Protein AF-F7XUE3-F1 (afdb_monomer_lite)

Structure (mmCIF, N/CA/C/O backbone):
data_AF-F7XUE3-F1
#
_entry.id   AF-F7XUE3-F1
#
loop_
_atom_site.group_PDB
_atom_site.id
_atom_site.type_symbol
_atom_site.label_atom_id
_atom_site.label_alt_id
_atom_site.label_comp_id
_atom_site.label_asym_id
_atom_site.label_entity_id
_atom_site.label_seq_id
_atom_site.pdbx_PDB_ins_code
_atom_site.Cartn_x
_atom_site.Cartn_y
_atom_site.Cartn_z
_atom_site.occupancy
_atom_site.B_iso_or_equiv
_atom_site.auth_seq_id
_atom_site.auth_comp_id
_atom_site.auth_asym_id
_atom_site.auth_atom_id
_atom_site.pdbx_PDB_model_num
ATOM 1 N N . MET A 1 1 ? -11.866 4.270 -16.676 1.00 52.72 1 MET A N 1
ATOM 2 C CA . MET A 1 1 ? -11.414 3.921 -15.309 1.00 52.72 1 MET A CA 1
ATOM 3 C C . MET A 1 1 ? -10.045 3.236 -15.270 1.00 52.72 1 MET A C 1
ATOM 5 O O . MET A 1 1 ? -9.480 3.160 -14.190 1.00 52.72 1 MET A O 1
ATOM 9 N N . ALA A 1 2 ? -9.485 2.759 -16.391 1.00 64.62 2 ALA A N 1
ATOM 10 C CA . ALA A 1 2 ? -8.135 2.188 -16.396 1.00 64.62 2 ALA A CA 1
ATOM 11 C C . ALA A 1 2 ? -7.070 3.231 -15.998 1.00 64.62 2 ALA A C 1
ATOM 13 O O . ALA A 1 2 ? -7.182 4.392 -16.391 1.00 64.62 2 ALA A O 1
ATOM 14 N N . GLY A 1 3 ? -6.073 2.814 -15.213 1.00 70.25 3 GLY A N 1
ATOM 15 C CA . GLY A 1 3 ? -4.891 3.608 -14.851 1.00 70.25 3 GLY A CA 1
ATOM 16 C C . GLY A 1 3 ? -5.043 4.583 -13.678 1.00 70.25 3 GLY A C 1
ATOM 17 O O . GLY A 1 3 ? -4.057 5.144 -13.217 1.00 70.25 3 GLY A O 1
ATOM 18 N N . LEU A 1 4 ? -6.258 4.791 -13.162 1.00 79.44 4 LEU A N 1
ATOM 19 C CA . LEU A 1 4 ? -6.541 5.825 -12.150 1.00 79.44 4 LEU A CA 1
ATOM 20 C C . LEU A 1 4 ? -5.865 5.573 -10.793 1.00 79.44 4 LEU A C 1
ATOM 22 O O . LEU A 1 4 ? -5.610 6.509 -10.043 1.00 79.44 4 LEU A O 1
ATOM 26 N N . TYR A 1 5 ? -5.592 4.307 -10.486 1.00 82.75 5 TYR A N 1
ATOM 27 C CA . TYR A 1 5 ? -5.018 3.875 -9.212 1.00 82.75 5 TYR A CA 1
ATOM 28 C C . TYR A 1 5 ? -3.644 3.218 -9.377 1.00 82.75 5 TYR A C 1
ATOM 30 O O . TYR A 1 5 ? -3.135 2.609 -8.432 1.00 82.75 5 TYR A O 1
ATOM 38 N N . ASP A 1 6 ? -3.042 3.330 -10.562 1.00 82.12 6 ASP A N 1
ATOM 39 C CA . ASP A 1 6 ? -1.725 2.762 -10.826 1.00 82.12 6 ASP A CA 1
ATOM 40 C C . ASP A 1 6 ? -0.689 3.489 -9.970 1.00 82.12 6 ASP A C 1
ATOM 42 O O . ASP A 1 6 ? -0.509 4.702 -10.075 1.00 82.12 6 ASP A O 1
ATOM 46 N N . ASN A 1 7 ? -0.012 2.740 -9.097 1.00 83.62 7 ASN A N 1
ATOM 47 C CA . ASN A 1 7 ? 0.922 3.281 -8.110 1.00 83.62 7 ASN A CA 1
ATOM 48 C C . ASN A 1 7 ? 0.286 4.333 -7.183 1.00 83.62 7 ASN A C 1
ATOM 50 O O . ASN A 1 7 ? 0.958 5.262 -6.732 1.00 83.62 7 ASN A O 1
ATOM 54 N N . ALA A 1 8 ? -1.004 4.198 -6.871 1.00 89.19 8 ALA A N 1
ATOM 55 C CA . ALA A 1 8 ? -1.627 5.038 -5.858 1.00 89.19 8 ALA A CA 1
ATOM 56 C C . ALA A 1 8 ? -0.999 4.768 -4.483 1.00 89.19 8 ALA A C 1
ATOM 58 O O . ALA A 1 8 ? -0.875 3.617 -4.052 1.00 89.19 8 ALA A O 1
ATOM 59 N N . TRP A 1 9 ? -0.615 5.843 -3.794 1.00 90.56 9 TRP A N 1
ATOM 60 C CA . TRP A 1 9 ? -0.087 5.782 -2.436 1.00 90.56 9 TRP A CA 1
ATOM 61 C C . TRP A 1 9 ? -1.185 5.459 -1.434 1.00 90.56 9 TRP A C 1
ATOM 63 O O . TRP A 1 9 ? -2.250 6.075 -1.438 1.00 90.56 9 TRP A O 1
ATOM 73 N N . VAL A 1 10 ? -0.899 4.505 -0.553 1.00 91.38 10 VAL A N 1
ATOM 74 C CA . VAL A 1 10 ? -1.818 4.076 0.498 1.00 91.38 10 VAL A CA 1
ATOM 75 C C . VAL A 1 10 ? -1.105 3.919 1.831 1.00 91.38 10 VAL A C 1
ATOM 77 O O . VAL A 1 10 ? 0.036 3.453 1.917 1.00 91.38 10 VAL A O 1
ATOM 80 N N . GLU A 1 11 ? -1.826 4.267 2.889 1.00 91.56 11 GLU A N 1
ATOM 81 C CA . GLU A 1 11 ? -1.396 4.085 4.265 1.00 91.56 11 GLU A CA 1
ATOM 82 C C . GLU A 1 11 ? -2.470 3.302 5.023 1.00 91.56 11 GLU A C 1
ATOM 84 O O . GLU A 1 11 ? -3.639 3.681 5.055 1.00 91.56 11 GLU A O 1
ATOM 89 N N . ILE A 1 12 ? -2.066 2.182 5.612 1.00 90.00 12 ILE A N 1
ATOM 90 C CA . ILE A 1 12 ? -2.922 1.275 6.370 1.00 90.00 12 ILE A CA 1
ATOM 91 C C . ILE A 1 12 ? -2.621 1.492 7.845 1.00 90.00 12 ILE A C 1
ATOM 93 O O . ILE A 1 12 ? -1.468 1.389 8.282 1.00 90.00 12 ILE A O 1
ATOM 97 N N . PHE A 1 13 ? -3.667 1.771 8.609 1.00 92.88 13 PHE A N 1
ATOM 98 C CA . PHE A 1 13 ? -3.602 2.003 10.040 1.00 92.88 13 PHE A CA 1
ATOM 99 C C . PHE A 1 13 ? -4.800 1.372 10.739 1.00 92.88 13 PHE A C 1
ATOM 101 O O . PHE A 1 13 ? -5.870 1.204 10.156 1.00 92.88 13 PHE A O 1
ATOM 108 N N . LEU A 1 14 ? -4.595 1.032 12.002 1.00 92.75 14 LEU A N 1
ATOM 109 C CA . LEU A 1 14 ? -5.631 0.586 12.916 1.00 92.75 14 LEU A CA 1
ATOM 110 C C . LEU A 1 14 ? -6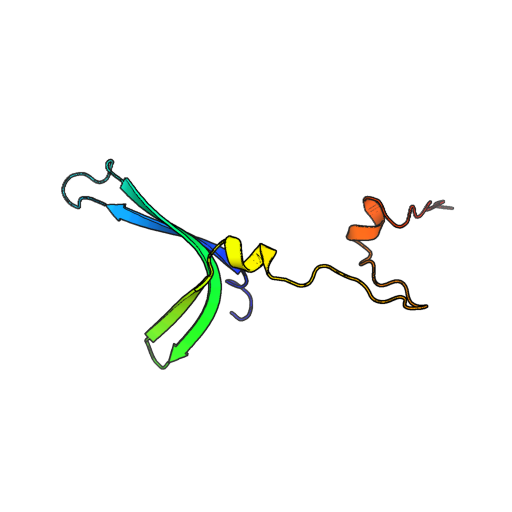.108 1.787 13.729 1.00 92.75 14 LEU A C 1
ATOM 112 O O . LEU A 1 14 ? -5.291 2.599 14.175 1.00 92.75 14 LEU A O 1
ATOM 116 N N . ILE A 1 15 ? -7.421 1.883 13.914 1.00 93.06 15 ILE A N 1
ATOM 117 C CA . ILE A 1 15 ? -8.052 2.889 14.768 1.00 93.06 15 ILE A CA 1
ATOM 118 C C . ILE A 1 15 ? -8.808 2.207 15.898 1.00 93.06 15 ILE A C 1
ATOM 120 O O . ILE A 1 15 ? -9.391 1.139 15.704 1.00 93.06 15 ILE A O 1
ATOM 124 N N . ASP A 1 16 ? -8.823 2.848 17.061 1.00 91.25 16 ASP A N 1
ATOM 125 C CA .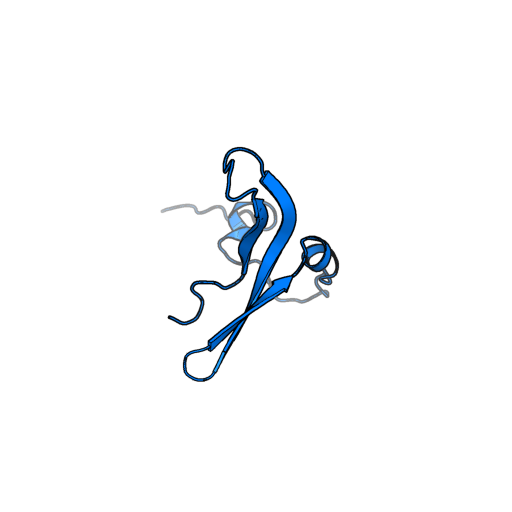 ASP A 1 16 ? -9.811 2.539 18.087 1.00 91.25 16 ASP A CA 1
ATOM 126 C C . ASP A 1 16 ? -11.144 3.185 17.681 1.00 91.25 16 ASP A C 1
ATOM 128 O O . ASP A 1 16 ? -11.228 4.399 17.491 1.00 91.25 16 ASP A O 1
ATOM 132 N N . LEU A 1 17 ? -12.200 2.382 17.530 1.00 88.88 17 LEU A N 1
ATOM 133 C CA . LEU A 1 17 ? -13.524 2.886 17.150 1.00 88.88 17 LEU A CA 1
ATOM 134 C C . LEU A 1 17 ? -14.142 3.788 18.229 1.00 88.88 17 LEU A C 1
ATOM 136 O O . LEU A 1 17 ? -14.986 4.621 17.904 1.00 88.88 17 LEU A O 1
ATOM 140 N N . ASN A 1 18 ? -13.697 3.664 19.482 1.00 91.06 18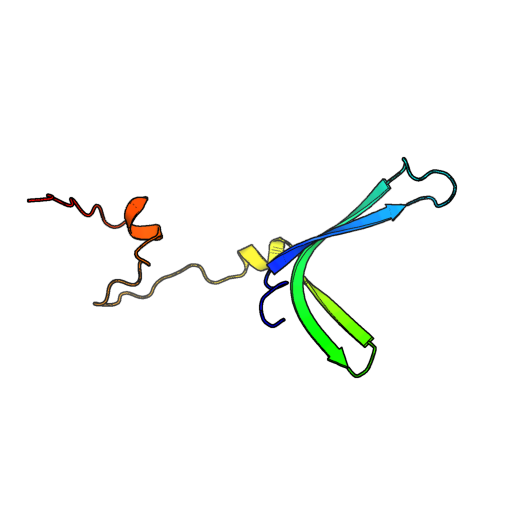 ASN A N 1
ATOM 141 C CA . ASN A 1 18 ? -14.135 4.516 20.586 1.00 91.06 18 ASN A CA 1
ATOM 142 C C . ASN A 1 18 ? -13.320 5.816 20.691 1.00 91.06 18 ASN A C 1
ATOM 144 O O . ASN A 1 18 ? -13.735 6.746 21.381 1.00 91.06 18 ASN A O 1
ATOM 148 N N . ASN A 1 19 ? -12.156 5.887 20.035 1.00 83.44 19 ASN A N 1
ATOM 149 C CA . ASN A 1 19 ? -11.291 7.063 20.024 1.00 83.44 19 ASN A CA 1
ATOM 150 C C . ASN A 1 19 ? -10.483 7.136 18.715 1.00 83.44 19 ASN A C 1
ATOM 152 O O . ASN A 1 19 ? -9.370 6.616 18.609 1.00 83.44 19 ASN A O 1
ATOM 156 N N . GLN A 1 20 ? -11.050 7.827 17.726 1.00 81.75 20 GLN A N 1
ATOM 157 C CA . GLN A 1 20 ? -10.505 7.915 16.366 1.00 81.75 20 GLN A CA 1
ATOM 158 C C . GLN A 1 20 ? -9.195 8.718 16.260 1.00 81.75 20 GLN A C 1
ATOM 160 O O . GLN A 1 20 ? -8.507 8.631 15.236 1.00 81.75 20 GLN A O 1
ATOM 165 N N . ASP A 1 21 ? -8.821 9.460 17.307 1.00 84.88 21 ASP A N 1
ATOM 166 C CA . ASP A 1 21 ? -7.569 10.225 17.348 1.00 84.88 21 ASP A CA 1
ATOM 167 C C . ASP A 1 21 ? -6.353 9.321 17.579 1.00 84.88 21 ASP A C 1
ATOM 169 O O . ASP A 1 21 ? -5.216 9.688 17.266 1.00 84.88 21 ASP A O 1
ATOM 173 N N . LYS A 1 22 ? -6.573 8.102 18.084 1.00 85.25 22 LYS A N 1
ATOM 174 C CA . LYS A 1 22 ? -5.518 7.108 18.277 1.00 85.25 22 LYS A CA 1
ATOM 175 C C . LYS A 1 22 ? -5.393 6.231 17.035 1.00 85.25 22 LYS A C 1
ATOM 177 O O . LYS A 1 22 ? -6.233 5.371 16.774 1.00 85.25 22 LYS A O 1
ATOM 182 N N . LYS A 1 23 ? -4.305 6.435 16.285 1.00 90.31 23 LYS A N 1
ATOM 183 C CA . LYS A 1 23 ? -3.970 5.660 15.081 1.00 90.31 23 LYS A CA 1
ATOM 184 C C . LYS A 1 23 ? -2.664 4.903 15.268 1.00 90.31 23 LYS A C 1
ATOM 186 O O . LYS A 1 23 ? -1.659 5.485 15.673 1.00 90.31 23 LYS A O 1
ATOM 191 N N . ILE A 1 24 ? -2.668 3.623 14.914 1.00 91.00 24 ILE A N 1
ATOM 192 C CA . ILE A 1 24 ? -1.464 2.788 14.863 1.00 91.00 24 ILE A CA 1
ATOM 193 C C . ILE A 1 24 ? -1.195 2.444 13.402 1.00 91.00 24 ILE A C 1
ATOM 195 O O . ILE A 1 24 ? -1.950 1.697 12.784 1.00 91.00 24 ILE A O 1
ATOM 199 N N . TRP A 1 25 ? -0.122 2.992 12.836 1.00 89.00 25 TRP A N 1
ATOM 200 C CA . TRP A 1 25 ? 0.273 2.718 11.454 1.00 89.00 25 TRP A CA 1
ATOM 201 C C . TRP A 1 25 ? 0.809 1.295 11.315 1.00 89.00 25 TRP A C 1
ATOM 203 O O . TRP A 1 25 ? 1.734 0.902 12.021 1.00 89.00 25 TRP A O 1
ATOM 213 N N . THR A 1 26 ? 0.249 0.534 10.380 1.00 88.00 26 THR A N 1
ATOM 214 C CA . THR A 1 26 ? 0.636 -0.862 10.138 1.00 88.00 26 THR A CA 1
ATOM 215 C C . THR A 1 26 ? 1.488 -0.994 8.883 1.00 88.00 26 THR A C 1
ATOM 217 O O . THR A 1 26 ? 2.474 -1.728 8.880 1.00 88.00 26 THR A O 1
ATOM 220 N N . LYS A 1 27 ? 1.123 -0.304 7.795 1.00 87.31 27 LYS A N 1
ATOM 221 C CA . LYS A 1 27 ? 1.819 -0.439 6.508 1.00 87.31 27 LYS A CA 1
ATOM 222 C C . LYS A 1 27 ? 1.662 0.814 5.654 1.00 87.31 27 LYS A C 1
ATOM 224 O O . LYS A 1 27 ? 0.601 1.425 5.639 1.00 87.31 27 LYS A O 1
ATOM 229 N N . LYS A 1 28 ? 2.698 1.151 4.889 1.00 90.25 28 LYS A N 1
ATOM 230 C CA . LYS A 1 28 ? 2.649 2.151 3.814 1.00 90.25 28 LYS A CA 1
ATOM 231 C C . LYS A 1 28 ? 3.125 1.516 2.516 1.00 90.25 28 LYS A C 1
ATOM 233 O O . LYS A 1 28 ? 3.988 0.631 2.547 1.00 90.25 28 LYS A O 1
ATOM 238 N N . GLY A 1 29 ? 2.557 1.925 1.391 1.00 91.06 29 GLY A N 1
ATOM 239 C CA . GLY A 1 29 ? 2.909 1.320 0.116 1.00 91.06 29 GLY A CA 1
ATOM 240 C C . GLY A 1 29 ? 2.138 1.861 -1.073 1.00 91.06 29 GLY A C 1
ATOM 241 O O . GLY A 1 29 ? 1.453 2.877 -0.988 1.00 91.06 29 GLY A O 1
ATOM 242 N N . LEU A 1 30 ? 2.267 1.139 -2.180 1.00 91.44 30 LEU A N 1
ATOM 243 C CA . LEU A 1 30 ? 1.655 1.469 -3.459 1.00 91.44 30 LEU A CA 1
ATOM 244 C C . LEU A 1 30 ? 0.680 0.373 -3.872 1.00 91.44 30 LEU A C 1
ATOM 246 O O . LEU A 1 30 ? 0.992 -0.818 -3.753 1.00 91.44 30 LEU A O 1
ATOM 250 N N . ILE A 1 31 ? -0.475 0.763 -4.402 1.00 90.31 31 ILE A N 1
ATOM 251 C CA . ILE A 1 31 ? -1.353 -0.167 -5.111 1.00 90.31 31 ILE A CA 1
ATOM 2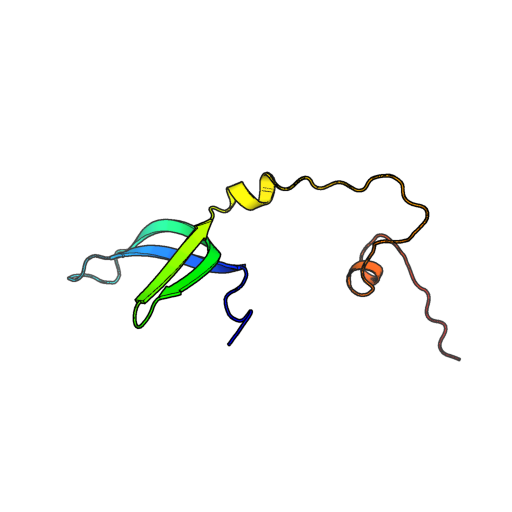52 C C . ILE A 1 31 ? -0.662 -0.562 -6.418 1.00 90.31 31 ILE A C 1
ATOM 254 O O . ILE A 1 31 ? -0.318 0.282 -7.241 1.00 90.31 31 ILE A O 1
ATOM 258 N N . SER A 1 32 ? -0.437 -1.864 -6.576 1.00 85.31 32 SER A N 1
ATOM 259 C CA . SER A 1 32 ? 0.301 -2.428 -7.710 1.00 85.31 32 SER A CA 1
ATOM 260 C C . SER A 1 32 ? -0.568 -3.195 -8.698 1.00 85.31 32 SER A C 1
ATOM 262 O O . SER A 1 32 ? -0.231 -3.281 -9.871 1.00 85.31 32 SER A O 1
ATOM 264 N N . GLU A 1 33 ? -1.667 -3.773 -8.220 1.00 86.25 33 GLU A N 1
ATOM 265 C CA . GLU A 1 33 ? -2.599 -4.542 -9.031 1.00 86.25 33 GLU A CA 1
ATOM 266 C C . GLU A 1 33 ? -3.989 -4.413 -8.416 1.00 86.25 33 GLU A C 1
ATOM 268 O O . GLU A 1 33 ? -4.145 -4.540 -7.197 1.00 86.25 33 GLU A O 1
ATOM 273 N N . ILE A 1 34 ? -4.991 -4.177 -9.259 1.00 88.75 34 ILE A N 1
ATOM 274 C CA . ILE A 1 34 ? -6.398 -4.184 -8.874 1.00 88.75 34 ILE A CA 1
ATOM 275 C C . ILE A 1 34 ? -7.109 -5.231 -9.721 1.00 88.75 34 ILE A C 1
ATOM 277 O O . ILE A 1 34 ? -7.111 -5.154 -10.948 1.00 88.75 34 ILE A O 1
ATOM 281 N N . LYS A 1 35 ? -7.738 -6.200 -9.057 1.00 89.38 35 LYS A N 1
ATOM 282 C CA . LYS A 1 35 ? -8.615 -7.190 -9.685 1.00 89.38 35 LYS A CA 1
ATOM 283 C C . LYS A 1 35 ? -10.053 -6.869 -9.328 1.00 89.38 35 LYS A C 1
ATOM 285 O O . LYS A 1 35 ? 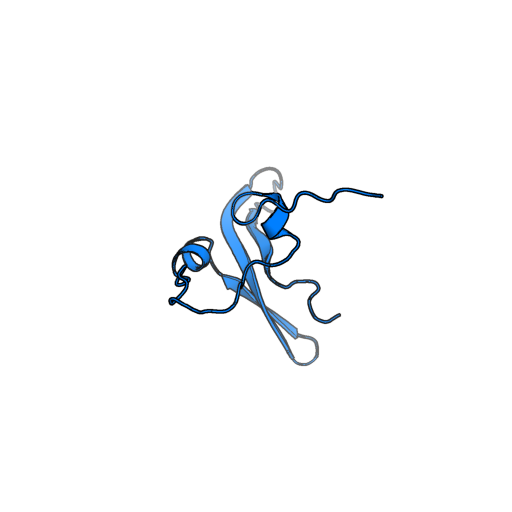-10.377 -6.704 -8.153 1.00 89.38 35 LYS A O 1
ATOM 290 N N . ILE A 1 36 ? -10.905 -6.808 -10.343 1.00 89.62 36 ILE A N 1
ATOM 291 C CA . ILE A 1 36 ? -12.346 -6.618 -10.191 1.00 89.62 36 ILE A CA 1
ATOM 292 C C . ILE A 1 36 ? -13.012 -7.926 -10.611 1.00 89.62 36 ILE A C 1
ATOM 294 O O . ILE A 1 36 ? -12.804 -8.394 -11.730 1.00 89.62 36 ILE A O 1
ATOM 298 N N . GLN A 1 37 ? -13.762 -8.544 -9.702 1.00 91.44 37 GLN A N 1
ATOM 299 C CA . GLN A 1 37 ? -14.484 -9.794 -9.941 1.00 91.44 37 GLN A CA 1
ATOM 300 C C . GLN A 1 37 ? -15.929 -9.624 -9.471 1.00 91.44 37 GLN A C 1
ATOM 302 O O . GLN A 1 37 ? -16.213 -9.677 -8.272 1.00 91.44 37 GLN A O 1
ATOM 307 N N . GLY A 1 38 ? -16.840 -9.388 -10.418 1.00 90.12 38 GLY A N 1
ATOM 308 C CA . GLY A 1 38 ? -18.224 -9.025 -10.108 1.00 90.12 38 GLY A CA 1
ATOM 309 C C . GLY A 1 38 ? -18.275 -7.739 -9.280 1.00 90.12 38 GLY A C 1
ATOM 310 O O . GLY A 1 38 ? -17.752 -6.713 -9.703 1.00 90.12 38 GLY A O 1
ATOM 311 N N . GLU A 1 39 ? -18.852 -7.818 -8.081 1.00 92.62 39 GLU A N 1
ATOM 312 C CA . GLU A 1 39 ? -18.974 -6.694 -7.137 1.00 92.62 39 GLU A CA 1
ATOM 313 C C . GLU A 1 39 ? -17.785 -6.561 -6.168 1.00 92.62 39 GLU A C 1
ATOM 315 O O . GLU A 1 39 ? -17.788 -5.710 -5.279 1.00 92.62 39 GLU A O 1
ATOM 320 N N . ARG A 1 40 ? -16.754 -7.407 -6.298 1.00 92.56 40 ARG A N 1
ATOM 321 C CA . ARG A 1 40 ? -15.588 -7.394 -5.405 1.00 92.56 40 ARG A CA 1
ATOM 322 C C . ARG A 1 40 ? -14.382 -6.756 -6.075 1.00 92.56 40 ARG A C 1
ATOM 324 O O . ARG A 1 40 ? -14.047 -7.073 -7.215 1.00 92.56 40 ARG A O 1
ATOM 331 N N . ILE A 1 41 ? -13.685 -5.918 -5.311 1.00 90.69 41 ILE A N 1
ATOM 332 C CA . ILE A 1 41 ? -12.409 -5.313 -5.694 1.00 90.69 41 ILE A CA 1
ATOM 333 C C . ILE A 1 41 ? -11.329 -5.844 -4.755 1.00 90.69 41 ILE A C 1
ATOM 335 O O . ILE A 1 41 ? -11.468 -5.791 -3.536 1.00 90.69 41 ILE A O 1
ATOM 339 N N . THR A 1 42 ? -10.246 -6.367 -5.322 1.00 90.56 42 THR A N 1
ATOM 340 C CA . THR A 1 42 ? -9.057 -6.796 -4.579 1.00 90.56 42 THR A CA 1
ATOM 341 C C . THR A 1 42 ? -7.863 -5.979 -5.046 1.00 90.56 42 THR A C 1
ATOM 343 O O . THR A 1 42 ? -7.505 -6.034 -6.220 1.00 90.56 42 THR A O 1
ATOM 346 N N . ALA A 1 43 ? -7.249 -5.228 -4.130 1.00 90.50 43 ALA A N 1
ATOM 347 C CA . ALA A 1 43 ? -6.074 -4.407 -4.401 1.00 90.50 43 ALA A CA 1
ATOM 348 C C . ALA A 1 43 ? -4.839 -4.984 -3.700 1.00 90.50 43 ALA A C 1
ATOM 350 O O . ALA A 1 43 ? -4.847 -5.205 -2.487 1.00 90.50 43 ALA A O 1
ATOM 351 N N . ASN A 1 44 ? -3.764 -5.209 -4.453 1.00 88.56 44 ASN A N 1
ATOM 352 C CA . ASN A 1 44 ? -2.490 -5.657 -3.903 1.00 88.56 44 ASN A CA 1
ATOM 353 C C . ASN A 1 44 ? -1.588 -4.459 -3.579 1.00 88.56 44 ASN A C 1
ATOM 355 O O . ASN A 1 44 ? -1.196 -3.703 -4.474 1.00 88.56 44 ASN A O 1
ATOM 359 N N . VAL A 1 45 ? -1.230 -4.322 -2.300 1.00 89.12 45 VAL A N 1
ATOM 360 C CA . VAL A 1 45 ? -0.363 -3.253 -1.795 1.00 89.12 45 VAL A CA 1
ATOM 361 C C . VAL A 1 45 ? 1.079 -3.740 -1.677 1.00 89.12 45 VAL A C 1
ATOM 363 O O . VAL A 1 45 ? 1.430 -4.499 -0.759 1.00 89.12 45 VAL A O 1
ATOM 366 N N . LYS A 1 46 ? 1.941 -3.230 -2.556 1.00 88.50 46 LYS A N 1
ATOM 367 C CA . LYS A 1 46 ? 3.387 -3.443 -2.496 1.00 88.50 46 LYS A CA 1
ATOM 368 C C . LYS A 1 46 ? 4.037 -2.506 -1.481 1.00 88.50 46 LYS A C 1
ATOM 370 O O . LYS A 1 46 ? 3.648 -1.350 -1.344 1.00 88.50 46 LYS A O 1
ATOM 375 N N . SER A 1 47 ? 5.033 -3.017 -0.759 1.00 82.62 47 SER A N 1
ATOM 376 C CA . SER A 1 47 ? 5.841 -2.210 0.164 1.00 82.62 47 SER A CA 1
ATOM 377 C C . SER A 1 47 ? 6.775 -1.276 -0.605 1.00 82.62 47 SER A C 1
ATOM 379 O O . SER A 1 47 ? 7.185 -1.599 -1.718 1.00 82.62 47 SER A O 1
ATOM 381 N N . ILE A 1 48 ? 7.190 -0.177 0.022 1.00 77.69 48 ILE A N 1
ATOM 382 C CA . ILE A 1 48 ? 8.226 0.737 -0.489 1.00 77.69 48 ILE A CA 1
ATOM 383 C C . ILE A 1 48 ? 9.503 -0.009 -0.903 1.00 77.69 48 ILE A C 1
ATOM 385 O O . ILE A 1 48 ? 10.116 0.344 -1.902 1.00 77.69 48 ILE A O 1
ATOM 389 N N . LEU A 1 49 ? 9.867 -1.084 -0.194 1.00 77.38 49 LEU A N 1
ATOM 390 C CA . LEU A 1 49 ? 11.049 -1.896 -0.516 1.00 77.38 49 LEU A CA 1
ATOM 391 C C . LEU A 1 49 ? 11.018 -2.470 -1.941 1.00 77.38 49 LEU A C 1
ATOM 393 O O . LEU A 1 49 ? 12.060 -2.619 -2.565 1.00 77.38 49 LEU A O 1
ATOM 397 N N . SER A 1 50 ? 9.827 -2.720 -2.492 1.00 71.19 50 SER A N 1
ATOM 398 C CA . SER A 1 50 ? 9.673 -3.227 -3.863 1.00 71.19 50 SER A CA 1
ATOM 399 C C . SER A 1 50 ? 10.082 -2.229 -4.952 1.00 71.19 50 SER A C 1
ATOM 401 O O . SER A 1 50 ? 10.286 -2.627 -6.095 1.00 71.19 50 SER A O 1
ATOM 403 N N . LEU A 1 51 ? 10.210 -0.941 -4.615 1.00 70.19 51 LEU A N 1
ATOM 404 C CA . LEU A 1 51 ? 10.740 0.073 -5.528 1.00 70.19 51 LEU A CA 1
ATOM 405 C C . LEU A 1 51 ? 12.263 -0.024 -5.667 1.00 70.19 51 LEU A C 1
ATOM 407 O O . LEU A 1 51 ? 12.798 0.355 -6.703 1.00 70.19 51 LEU A O 1
ATOM 411 N N . PHE A 1 52 ? 12.952 -0.545 -4.647 1.00 72.25 52 PHE A N 1
ATOM 412 C CA . PHE A 1 52 ? 14.411 -0.688 -4.639 1.00 72.25 52 PHE A CA 1
ATOM 413 C C . PHE A 1 52 ? 14.898 -1.950 -5.355 1.00 72.25 52 PHE A C 1
ATOM 415 O O . PHE A 1 52 ? 16.043 -1.990 -5.787 1.00 72.25 52 PHE A O 1
ATOM 422 N N . ASP A 1 53 ? 14.034 -2.954 -5.508 1.00 70.12 53 ASP A N 1
ATOM 423 C CA . ASP A 1 53 ? 14.355 -4.220 -6.186 1.00 70.12 53 ASP A CA 1
ATOM 424 C C . ASP A 1 53 ? 14.238 -4.124 -7.720 1.00 70.12 53 ASP A C 1
ATOM 426 O O . ASP A 1 53 ? 14.425 -5.090 -8.458 1.00 70.12 53 ASP A O 1
ATOM 430 N N . GLN A 1 54 ? 13.900 -2.941 -8.236 1.00 68.88 54 GLN A N 1
ATOM 431 C CA . GLN A 1 54 ? 13.872 -2.709 -9.671 1.00 68.88 54 GLN A CA 1
ATOM 432 C C . GLN A 1 54 ? 15.302 -2.538 -10.174 1.00 68.88 54 GLN A C 1
ATOM 434 O O . GLN A 1 54 ? 16.046 -1.689 -9.685 1.00 68.88 54 GLN A O 1
ATOM 439 N N . ALA A 1 55 ? 15.680 -3.331 -11.179 1.00 65.75 55 ALA A N 1
ATOM 440 C CA . ALA A 1 55 ? 16.959 -3.190 -11.857 1.00 65.75 55 ALA A CA 1
ATOM 441 C C . ALA A 1 55 ? 17.048 -1.801 -12.512 1.00 65.75 55 ALA A C 1
ATOM 443 O O . ALA A 1 55 ? 16.550 -1.568 -13.614 1.00 65.75 55 ALA A O 1
ATOM 444 N N . LEU A 1 56 ? 17.679 -0.863 -11.810 1.00 64.44 56 LEU A N 1
ATOM 445 C CA . LEU A 1 56 ? 17.968 0.473 -12.307 1.00 64.44 56 LEU A C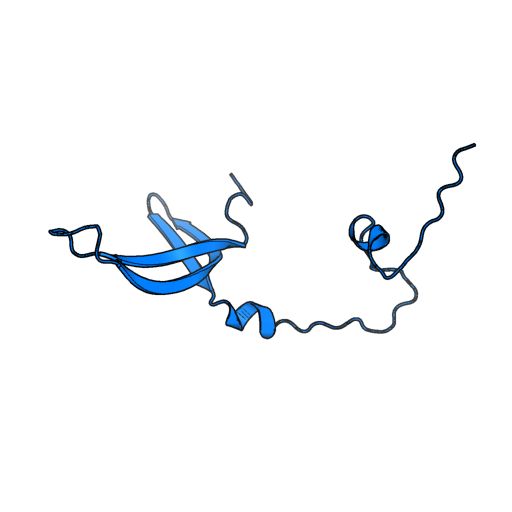A 1
ATOM 446 C C . LEU A 1 56 ? 19.259 0.404 -13.118 1.00 64.44 56 LEU A C 1
ATOM 448 O O . LEU A 1 56 ? 20.361 0.490 -12.581 1.00 64.44 56 LEU A O 1
ATOM 452 N N . GLY A 1 57 ? 19.130 0.226 -14.429 1.00 64.50 57 GLY A N 1
ATOM 453 C CA . GLY A 1 57 ? 20.283 0.172 -15.314 1.00 64.50 57 GLY A CA 1
ATOM 454 C C . GLY A 1 57 ? 19.898 0.279 -16.779 1.00 64.50 57 GLY A C 1
ATOM 455 O O . GLY A 1 57 ? 18.828 -0.150 -17.204 1.00 64.50 57 GLY A O 1
ATOM 456 N N . SER A 1 58 ? 20.792 0.871 -17.561 1.00 61.66 58 SER A N 1
ATOM 457 C CA . SER A 1 58 ? 20.705 0.897 -19.017 1.00 61.66 58 SER A CA 1
ATOM 458 C C . SER A 1 58 ? 21.866 0.099 -19.588 1.00 61.66 58 SER A C 1
ATOM 460 O O . SER A 1 58 ? 23.018 0.394 -19.275 1.00 61.66 58 SER A O 1
ATOM 462 N N . PHE A 1 59 ? 21.575 -0.868 -20.455 1.00 66.06 59 PHE A N 1
ATOM 463 C CA . PHE A 1 59 ? 22.592 -1.420 -21.344 1.00 66.06 59 PHE A CA 1
ATOM 464 C C . PHE A 1 59 ? 23.022 -0.343 -22.345 1.00 66.06 59 PHE A C 1
ATOM 466 O O . PHE A 1 59 ? 22.220 0.525 -22.709 1.00 66.06 59 PHE A O 1
ATOM 473 N N . TYR A 1 60 ? 24.281 -0.391 -22.777 1.00 64.62 60 TYR A N 1
ATOM 474 C CA . TYR A 1 60 ? 24.776 0.500 -23.822 1.00 64.62 60 TYR A CA 1
ATOM 475 C C . TYR A 1 60 ? 23.919 0.329 -25.087 1.00 64.62 60 TYR A C 1
ATOM 477 O O . TYR A 1 60 ? 23.661 -0.790 -25.526 1.00 64.62 60 TYR A O 1
ATOM 485 N N . SER A 1 61 ? 23.415 1.437 -25.624 1.00 69.69 61 SER A N 1
ATOM 486 C CA . SER A 1 61 ? 22.490 1.482 -26.758 1.00 69.69 61 SER A CA 1
ATOM 487 C C . SER A 1 61 ? 22.770 2.756 -27.543 1.00 69.69 61 SER A C 1
ATOM 489 O O . SER A 1 61 ? 22.872 3.823 -26.943 1.00 69.69 61 SER A O 1
ATOM 491 N N . GLU A 1 62 ? 22.839 2.656 -28.871 1.00 71.19 62 GLU A N 1
ATOM 492 C CA . GLU A 1 62 ? 23.071 3.796 -29.776 1.00 71.19 62 GLU A CA 1
ATOM 493 C C . GLU A 1 62 ? 21.917 4.818 -29.759 1.00 71.19 62 GLU A C 1
ATOM 495 O O . GLU A 1 62 ? 22.089 5.974 -30.131 1.00 71.19 62 GLU A O 1
ATOM 500 N N . ASN A 1 63 ? 20.739 4.413 -29.270 1.00 71.94 63 ASN A N 1
ATOM 501 C CA . ASN A 1 63 ? 19.559 5.268 -29.159 1.00 71.94 63 ASN A CA 1
ATOM 502 C C . ASN A 1 63 ? 19.430 5.930 -27.778 1.00 71.94 63 ASN A C 1
ATOM 504 O O . ASN A 1 63 ? 19.530 5.260 -26.744 1.00 71.94 63 ASN A O 1
ATOM 508 N N . CYS A 1 64 ? 19.099 7.228 -27.763 1.00 67.75 64 CYS A N 1
ATOM 509 C CA . CYS A 1 64 ? 18.773 7.967 -26.543 1.00 67.75 64 CYS A CA 1
ATOM 510 C C . CYS A 1 64 ? 17.426 7.497 -25.971 1.00 67.75 64 CYS A C 1
ATOM 512 O O . CYS A 1 64 ? 16.390 7.600 -26.623 1.00 67.75 64 CYS A O 1
ATOM 514 N N . ARG A 1 65 ? 17.440 6.988 -24.733 1.00 66.88 65 ARG A N 1
ATOM 515 C CA . ARG A 1 65 ? 16.235 6.531 -24.011 1.00 66.88 65 ARG A CA 1
ATOM 516 C C . ARG A 1 65 ? 15.693 7.554 -23.008 1.00 66.88 65 ARG A C 1
ATOM 518 O O . ARG A 1 65 ? 14.758 7.250 -22.271 1.00 66.88 65 ARG A O 1
ATOM 525 N N . ALA A 1 66 ? 16.285 8.746 -22.932 1.00 66.88 66 ALA A N 1
ATOM 526 C CA . ALA A 1 66 ? 15.780 9.797 -22.058 1.00 66.88 66 ALA A CA 1
ATOM 527 C C . ALA A 1 66 ? 14.460 10.346 -22.620 1.00 66.88 66 ALA A C 1
ATOM 529 O O . ALA A 1 66 ? 14.409 10.816 -23.752 1.00 66.88 66 ALA A O 1
ATOM 530 N N . SER A 1 67 ? 13.392 10.298 -21.822 1.00 64.25 67 SER A N 1
ATOM 531 C CA . SER A 1 67 ? 12.142 10.991 -22.151 1.00 64.25 67 SER A CA 1
ATOM 532 C C . SER A 1 67 ? 12.375 12.501 -22.180 1.00 64.25 67 SER A C 1
ATOM 534 O O . SER A 1 67 ? 13.093 13.014 -21.321 1.00 64.25 67 SER A O 1
ATOM 536 N N . PHE A 1 68 ? 11.723 13.223 -23.096 1.00 61.41 68 PHE A N 1
ATOM 537 C CA . PHE A 1 68 ? 11.807 14.687 -23.220 1.00 61.41 68 PHE A CA 1
ATOM 538 C C . PHE A 1 68 ? 11.551 15.444 -21.908 1.00 61.41 68 PHE A C 1
ATOM 540 O O . PHE A 1 68 ? 12.121 16.507 -21.687 1.00 61.41 68 PHE A O 1
ATOM 547 N N . VAL A 1 69 ? 10.773 14.862 -20.995 1.00 57.34 69 VAL A N 1
ATOM 548 C CA . VAL A 1 69 ? 10.520 15.429 -19.661 1.00 57.34 69 VAL A CA 1
ATOM 549 C C . VAL A 1 69 ? 11.750 15.323 -18.742 1.00 57.34 69 VAL A C 1
ATOM 551 O O . VAL A 1 69 ? 12.018 16.222 -17.951 1.00 57.34 69 VAL A O 1
ATOM 554 N N . LEU A 1 70 ? 12.552 14.261 -18.874 1.00 48.97 70 LEU A N 1
ATOM 555 C CA . LEU A 1 70 ? 13.812 14.067 -18.136 1.00 48.97 70 LEU A CA 1
ATOM 556 C C . LEU A 1 70 ? 15.007 14.772 -18.798 1.00 48.97 70 LEU A C 1
ATOM 558 O O . LEU A 1 70 ? 16.033 14.983 -18.145 1.00 48.97 70 LEU A O 1
ATOM 562 N N . ILE A 1 71 ? 14.880 15.148 -20.077 1.00 50.78 71 ILE A N 1
ATOM 563 C CA . ILE A 1 71 ? 15.892 15.907 -20.826 1.00 50.78 71 ILE A CA 1
ATOM 564 C C . ILE A 1 71 ? 16.145 17.268 -20.163 1.00 50.78 71 ILE A C 1
ATOM 566 O O . ILE A 1 71 ? 17.288 17.706 -20.107 1.00 50.78 71 ILE A O 1
ATOM 570 N N . GLN A 1 72 ? 15.140 17.888 -19.540 1.00 47.84 72 GLN A N 1
ATOM 571 C CA . GLN A 1 72 ? 15.331 19.179 -18.874 1.00 47.84 72 GLN A CA 1
ATOM 572 C C . GLN A 1 72 ? 16.228 19.137 -17.628 1.00 47.84 72 GLN A C 1
ATOM 574 O O . GLN A 1 72 ? 16.706 20.197 -17.232 1.00 47.84 72 GLN A O 1
ATOM 579 N N . ASN A 1 73 ? 16.470 17.971 -17.004 1.00 49.72 73 ASN A N 1
ATOM 580 C CA . ASN A 1 73 ? 17.026 17.971 -15.647 1.00 49.72 73 ASN A CA 1
ATOM 581 C C . ASN A 1 73 ? 18.507 17.606 -15.489 1.00 49.72 73 ASN A C 1
ATOM 583 O O . ASN A 1 73 ? 19.136 18.217 -14.640 1.00 49.72 73 ASN A O 1
ATOM 587 N N . VAL A 1 74 ? 19.132 16.697 -16.253 1.00 59.09 74 VAL A N 1
ATOM 588 C CA . VAL A 1 74 ? 20.591 16.445 -16.055 1.00 59.09 74 VAL A CA 1
ATOM 589 C C . VAL A 1 74 ? 21.309 15.850 -17.277 1.00 59.09 74 VAL A C 1
ATOM 591 O O . VAL A 1 74 ? 22.487 16.125 -17.482 1.00 59.09 74 VAL A O 1
ATOM 594 N N . LYS A 1 75 ? 20.647 15.019 -18.100 1.00 57.72 75 LYS A N 1
ATOM 595 C CA . LYS A 1 75 ? 21.356 14.152 -19.070 1.00 57.72 75 LYS A CA 1
ATOM 596 C C . LYS A 1 75 ? 21.481 14.694 -20.501 1.00 57.72 75 LYS A C 1
ATOM 598 O O . LYS A 1 75 ? 22.387 14.267 -21.205 1.00 57.72 75 LYS A O 1
ATOM 603 N N . CYS A 1 76 ? 20.638 15.637 -20.923 1.00 54.59 76 CYS A N 1
ATOM 604 C CA . CYS A 1 76 ? 20.730 16.266 -22.246 1.00 54.59 76 CYS A CA 1
ATOM 605 C C . CYS A 1 76 ? 20.309 17.738 -22.165 1.00 54.59 76 CYS A C 1
ATOM 607 O O . CYS A 1 76 ? 19.126 18.048 -22.163 1.00 54.59 76 CYS A O 1
ATOM 609 N N . LYS A 1 77 ? 21.261 18.672 -22.136 1.00 56.22 77 LYS A N 1
ATOM 610 C CA . LYS A 1 77 ? 20.943 20.103 -22.199 1.00 56.22 77 LYS A CA 1
ATOM 611 C C . LYS A 1 77 ? 20.570 20.474 -23.639 1.00 56.22 77 LYS A C 1
ATOM 613 O O . LYS A 1 77 ? 21.452 20.664 -24.468 1.00 56.22 77 LYS A O 1
ATOM 618 N N . LEU A 1 78 ? 19.277 20.561 -23.946 1.00 63.25 78 LEU A N 1
ATOM 619 C CA . LEU A 1 78 ? 18.812 21.143 -25.207 1.00 63.25 78 LEU A CA 1
ATOM 620 C C . LEU A 1 78 ? 18.805 22.671 -25.071 1.00 63.25 78 LEU A C 1
ATOM 622 O O . LEU A 1 78 ? 18.023 23.228 -24.305 1.00 63.25 78 LEU A O 1
ATOM 626 N N . THR A 1 79 ? 19.682 23.359 -25.797 1.00 58.78 79 THR A N 1
ATOM 627 C CA . THR A 1 79 ? 19.599 24.813 -25.986 1.00 58.78 79 THR A CA 1
ATOM 628 C C . THR A 1 79 ? 18.614 25.100 -27.112 1.00 58.78 79 THR A C 1
ATOM 630 O O . THR A 1 79 ? 18.959 24.967 -28.283 1.00 58.78 79 THR A O 1
ATOM 633 N N . SER A 1 80 ? 17.381 25.473 -26.775 1.00 54.59 80 SER A N 1
ATOM 634 C CA . SER A 1 80 ? 16.423 25.984 -27.755 1.00 54.59 80 SER A CA 1
ATOM 635 C C . SER A 1 80 ? 16.753 27.445 -28.073 1.00 54.59 80 SER A C 1
ATOM 637 O O . SER A 1 80 ? 16.386 28.341 -27.314 1.00 54.59 80 SER A O 1
ATOM 639 N N . SER A 1 81 ? 17.450 27.703 -29.179 1.00 50.22 81 SER A N 1
ATOM 640 C CA . SER A 1 81 ? 17.490 29.037 -29.783 1.00 50.22 81 SER A CA 1
ATOM 641 C C . SER A 1 81 ? 16.189 29.247 -30.559 1.00 50.22 81 SER A C 1
ATOM 643 O O . SER A 1 81 ? 16.044 28.764 -31.681 1.00 50.22 81 SER A O 1
ATOM 645 N N . SER A 1 82 ? 15.220 29.918 -29.937 1.00 44.03 82 SER A N 1
ATOM 646 C CA . SER A 1 82 ? 14.057 30.466 -30.634 1.00 44.03 82 SER A CA 1
ATOM 647 C C . SER A 1 82 ? 14.541 31.541 -31.607 1.00 44.03 82 SER A C 1
ATOM 649 O O . SER A 1 82 ? 15.126 32.532 -31.166 1.00 44.03 82 SER A O 1
ATOM 651 N N . THR A 1 83 ? 14.345 31.303 -32.903 1.00 39.12 83 THR A N 1
ATOM 652 C CA . THR A 1 83 ? 14.463 32.329 -33.951 1.00 39.12 83 THR A CA 1
ATOM 653 C C . THR A 1 83 ? 13.074 32.861 -34.251 1.00 39.12 83 THR A C 1
ATOM 655 O O . THR A 1 83 ? 12.133 32.036 -34.190 1.00 39.12 83 THR A O 1
#

Secondary structure (DSSP, 8-state):
-TTTTTT-EEEEEEEETTEEEEEEEEEEEEEEEEEEETTEEEEEEEETHHHHTS-------SS----HHHIIIII--------

Foldseek 3Di:
DPPPQAFPKDWDWDADPVHRVDIGTDAIFGFHDWDDDPPDIDTDGDHPVVVVPDPPDDDDDPDDPDDPVNCVPPDHDDDDPDD

Organism: Midichloria mitochondrii (strain IricVA) (NCBI:txid696127)

pLDDT: mean 76.09, std 14.94, range [39.12, 93.06]

Radius of gyration: 20.73 Å; chains: 1; bounding box: 44×42×54 Å

Sequence (83 aa):
MAGLYDNAWVEIFLIDLNNQDKKIWTKKGLISEIKIQGERITANVKSILSLFDQALGSFYSENCRASFVLIQNVKCKLTSSST